Protein AF-A0A528BMJ2-F1 (afdb_monomer_lite)

Sequence (96 aa):
MERNVHYHVMDFLRIFAALLVLLNHFATFAWSSASVAEGSDVAFGFLSAFAGLGAVGVEVFFVISGFVIAMSASGEGGASHALRFARMRATRILPA

Foldseek 3Di:
DPDPPDDVVLVVQLVVLVVLLVLQCLCQQAPPDRDGHDDPRRPPVVSVVSNVSNVVSVVSNVVSVVVVLVVVLPDDDDDVSVVVSVVVVCVVPPDD

pLDDT: mean 86.82, std 9.39, range [43.44, 95.19]

Radius of gyration: 18.41 Å; chains: 1; bounding box: 45×19×47 Å

Secondary structure (DSSP, 8-state):
-------HHHHHHHHHHHHHHHHHHHHTBBSSSSSB--GGGBTTGGGGGGTTHHHHHHHHHHHHHHHHHHHHH-SS-SHHHHHHHHHHHHHHHS--

Structure (mmCIF, N/CA/C/O backbone):
data_AF-A0A528BMJ2-F1
#
_entry.id   AF-A0A528BMJ2-F1
#
loop_
_atom_site.group_PDB
_atom_site.id
_atom_site.type_symbol
_atom_site.label_atom_id
_atom_site.label_alt_id
_atom_site.label_comp_id
_atom_site.label_asym_id
_atom_site.label_entity_id
_atom_site.label_seq_id
_atom_site.pdbx_PDB_ins_code
_atom_site.Cartn_x
_atom_site.Cartn_y
_atom_site.Cartn_z
_atom_site.occupancy
_atom_site.B_iso_or_equiv
_atom_site.auth_seq_id
_atom_site.auth_comp_id
_atom_site.auth_asym_id
_atom_site.auth_atom_id
_atom_site.pdbx_PDB_model_num
ATOM 1 N N . MET A 1 1 ? -20.946 -13.345 20.803 1.00 43.44 1 MET A N 1
ATOM 2 C CA . MET A 1 1 ? -19.730 -13.235 19.970 1.00 43.44 1 MET A CA 1
ATOM 3 C C . MET A 1 1 ? -20.174 -12.818 18.583 1.00 43.44 1 MET A C 1
ATOM 5 O O . MET A 1 1 ? -20.639 -13.665 17.832 1.00 43.44 1 MET A O 1
ATOM 9 N N . GLU A 1 2 ? -20.139 -11.521 18.274 1.00 49.12 2 GLU A N 1
ATOM 10 C CA . GLU A 1 2 ? -20.366 -11.091 16.894 1.00 49.12 2 GLU A CA 1
ATOM 11 C C . GLU A 1 2 ? -19.235 -11.627 16.017 1.00 49.12 2 GLU A C 1
ATOM 13 O O . GLU A 1 2 ? -18.052 -11.517 16.342 1.00 49.12 2 GLU A O 1
ATOM 18 N N . ARG A 1 3 ? -19.613 -12.288 14.926 1.00 51.88 3 ARG A N 1
ATOM 19 C CA . ARG A 1 3 ? -18.677 -12.808 13.938 1.00 51.88 3 ARG A CA 1
ATOM 20 C C . ARG A 1 3 ? -18.068 -11.607 13.222 1.00 51.88 3 ARG A C 1
ATOM 22 O O . ARG A 1 3 ? -18.781 -10.925 12.495 1.00 51.88 3 ARG A O 1
ATOM 29 N N . ASN A 1 4 ? -16.768 -11.372 13.407 1.00 61.06 4 ASN A N 1
ATOM 30 C CA . ASN A 1 4 ? -16.015 -10.421 12.590 1.00 61.06 4 ASN A CA 1
ATOM 31 C C . ASN A 1 4 ? -16.228 -10.798 11.120 1.00 61.06 4 ASN A C 1
ATOM 33 O O . ASN A 1 4 ? -15.752 -11.842 10.671 1.00 61.06 4 ASN A O 1
ATOM 37 N N . VAL A 1 5 ? -17.009 -10.003 10.389 1.00 68.06 5 VAL A N 1
ATOM 38 C CA . VAL A 1 5 ? -17.239 -10.241 8.965 1.00 68.06 5 VAL A CA 1
ATOM 39 C C . VAL A 1 5 ? -15.919 -9.967 8.259 1.00 68.06 5 VAL A C 1
ATOM 41 O O . VAL A 1 5 ? -15.445 -8.835 8.209 1.00 68.06 5 VAL A O 1
ATOM 44 N N . HIS A 1 6 ? -15.285 -11.031 7.776 1.00 76.75 6 HIS A N 1
ATOM 45 C CA . HIS A 1 6 ? -14.017 -10.939 7.074 1.00 76.75 6 HIS A CA 1
ATOM 46 C C . HIS A 1 6 ? -14.278 -10.710 5.584 1.00 76.75 6 HIS A C 1
ATOM 48 O O . HIS A 1 6 ? -14.803 -11.577 4.878 1.00 76.75 6 HIS A O 1
ATOM 54 N N . TYR A 1 7 ? -13.945 -9.511 5.112 1.00 84.50 7 TYR A N 1
ATOM 55 C CA . TYR A 1 7 ? -14.163 -9.105 3.729 1.00 84.50 7 TYR A CA 1
ATOM 56 C C . TYR A 1 7 ? -12.995 -9.541 2.844 1.00 84.50 7 TYR A C 1
ATOM 58 O O . TYR A 1 7 ? -12.101 -8.751 2.552 1.00 84.50 7 TYR A O 1
ATOM 66 N N . HIS A 1 8 ? -13.047 -10.782 2.360 1.00 88.88 8 HIS A N 1
ATOM 67 C CA . HIS A 1 8 ? -12.030 -11.365 1.474 1.00 88.88 8 HIS A CA 1
ATOM 68 C C . HIS A 1 8 ? -11.709 -10.485 0.255 1.00 88.88 8 HIS A C 1
ATOM 70 O O . HIS A 1 8 ? -10.558 -10.390 -0.155 1.00 88.88 8 HIS A O 1
ATOM 76 N N . VAL A 1 9 ? -12.710 -9.789 -0.298 1.00 91.31 9 VAL A N 1
ATOM 77 C CA . VAL A 1 9 ? -12.527 -8.859 -1.426 1.00 91.31 9 VAL A CA 1
ATOM 78 C C . VAL A 1 9 ? -11.533 -7.744 -1.085 1.00 91.31 9 VAL A C 1
ATOM 80 O O . VAL A 1 9 ? -10.688 -7.412 -1.909 1.00 91.31 9 VAL A O 1
ATOM 83 N N . MET A 1 10 ? -11.583 -7.197 0.134 1.00 90.75 10 MET A N 1
ATOM 84 C CA . MET A 1 10 ? -10.665 -6.134 0.557 1.00 90.75 10 MET A CA 1
ATOM 85 C C . MET A 1 10 ? -9.226 -6.641 0.646 1.00 90.75 10 MET A C 1
ATOM 87 O O . MET A 1 10 ? -8.295 -5.930 0.269 1.00 90.75 10 MET A O 1
ATOM 91 N N . ASP A 1 11 ? -9.038 -7.877 1.101 1.00 91.81 11 ASP A N 1
ATOM 92 C CA . ASP A 1 11 ? -7.711 -8.478 1.189 1.00 91.81 11 ASP A CA 1
ATOM 93 C C . ASP A 1 11 ? -7.162 -8.860 -0.190 1.00 91.81 11 ASP A C 1
ATOM 95 O O . ASP A 1 11 ? -5.993 -8.591 -0.467 1.00 91.81 11 ASP A O 1
ATOM 99 N N . PHE A 1 12 ? -7.999 -9.357 -1.106 1.00 93.94 12 PHE A N 1
ATOM 100 C CA . PHE A 1 12 ? -7.597 -9.556 -2.503 1.00 93.94 12 PHE A CA 1
ATOM 101 C C . PHE A 1 12 ? -7.181 -8.249 -3.176 1.00 93.94 12 PHE A C 1
ATOM 103 O O . PHE A 1 12 ? -6.143 -8.207 -3.834 1.00 93.94 12 PHE A O 1
ATOM 110 N N . LEU A 1 13 ? -7.943 -7.168 -2.981 1.00 94.00 13 LEU A N 1
ATOM 111 C CA . LEU A 1 13 ? -7.590 -5.866 -3.545 1.00 94.00 13 LEU A CA 1
ATOM 112 C C . LEU A 1 13 ? -6.277 -5.322 -2.965 1.00 94.00 13 LEU A C 1
ATOM 114 O O . LEU A 1 13 ? -5.489 -4.730 -3.698 1.00 94.00 13 LEU A O 1
ATOM 118 N N . ARG A 1 14 ? -5.996 -5.558 -1.678 1.00 93.88 14 ARG A N 1
ATOM 119 C CA . ARG A 1 14 ? -4.704 -5.206 -1.065 1.00 93.88 14 ARG A CA 1
ATOM 120 C C . ARG A 1 14 ? -3.549 -5.991 -1.658 1.00 93.88 14 ARG A C 1
ATOM 122 O O . ARG A 1 14 ? -2.519 -5.395 -1.952 1.00 93.88 14 ARG A O 1
ATOM 129 N N . ILE A 1 15 ? -3.712 -7.302 -1.830 1.00 95.19 15 ILE A N 1
ATOM 130 C CA . ILE A 1 15 ? -2.691 -8.151 -2.455 1.00 95.19 15 ILE A CA 1
ATOM 131 C C . ILE A 1 15 ? -2.440 -7.672 -3.884 1.00 95.19 15 ILE A C 1
ATOM 133 O O . ILE A 1 15 ? -1.293 -7.472 -4.267 1.00 95.19 15 ILE A O 1
ATOM 137 N N . PHE A 1 16 ? -3.500 -7.409 -4.648 1.00 94.50 16 PHE A N 1
ATOM 138 C CA . PHE A 1 16 ? -3.385 -6.882 -6.002 1.00 94.50 16 PHE A CA 1
ATOM 139 C C . PHE A 1 16 ? -2.650 -5.534 -6.043 1.00 94.50 16 PHE A C 1
ATOM 141 O O . PHE A 1 16 ? -1.703 -5.375 -6.809 1.00 94.50 16 PHE A O 1
ATOM 148 N N . ALA A 1 17 ? -3.012 -4.589 -5.173 1.00 94.75 17 ALA A N 1
ATOM 149 C CA . ALA A 1 17 ? -2.324 -3.305 -5.077 1.00 94.75 17 ALA A CA 1
ATOM 150 C C . ALA A 1 17 ? -0.844 -3.473 -4.682 1.00 94.75 17 ALA A C 1
ATOM 152 O O . ALA A 1 17 ? 0.026 -2.861 -5.297 1.00 94.75 17 ALA A O 1
ATOM 153 N N . ALA A 1 18 ? -0.533 -4.359 -3.731 1.00 95.12 18 ALA A N 1
ATOM 154 C CA . ALA A 1 18 ? 0.843 -4.671 -3.345 1.00 95.12 18 ALA A CA 1
ATOM 155 C C . ALA A 1 18 ? 1.659 -5.275 -4.503 1.00 95.12 18 ALA A C 1
ATOM 157 O O . ALA A 1 18 ? 2.837 -4.953 -4.648 1.00 95.12 18 ALA A O 1
ATOM 158 N N . LEU A 1 19 ? 1.042 -6.093 -5.363 1.00 94.62 19 LEU A N 1
ATOM 159 C CA . LEU A 1 19 ? 1.685 -6.614 -6.573 1.00 94.62 19 LEU A CA 1
ATOM 160 C C . LEU A 1 19 ? 1.998 -5.502 -7.583 1.00 94.62 19 LEU A C 1
ATOM 162 O O . LEU A 1 19 ? 3.079 -5.513 -8.165 1.00 94.62 19 LEU A O 1
ATOM 166 N N . LEU A 1 20 ? 1.111 -4.517 -7.763 1.00 92.75 20 LEU A N 1
ATOM 167 C CA . LEU A 1 20 ? 1.391 -3.351 -8.613 1.00 92.75 20 LEU A CA 1
ATOM 168 C C . LEU A 1 20 ? 2.562 -2.520 -8.070 1.00 92.75 20 LEU A C 1
ATOM 170 O O . LEU A 1 20 ? 3.438 -2.111 -8.832 1.00 92.75 20 LEU A O 1
ATOM 174 N N . VAL A 1 21 ? 2.617 -2.319 -6.749 1.00 94.06 21 VAL A N 1
ATOM 175 C CA . VAL A 1 21 ? 3.745 -1.645 -6.089 1.00 94.06 21 VAL A CA 1
ATOM 176 C C . VAL A 1 21 ? 5.043 -2.425 -6.302 1.00 94.06 21 VAL A C 1
ATOM 178 O O . VAL A 1 21 ? 6.064 -1.824 -6.637 1.00 94.06 21 VAL A O 1
ATOM 181 N N . LEU A 1 22 ? 5.012 -3.750 -6.152 1.00 93.38 22 LEU A N 1
ATOM 182 C CA . LEU A 1 22 ? 6.170 -4.619 -6.368 1.00 93.38 22 LEU A CA 1
ATOM 183 C C . LEU A 1 22 ? 6.663 -4.565 -7.820 1.00 93.38 22 LEU A C 1
ATOM 185 O O . LEU A 1 22 ? 7.859 -4.402 -8.053 1.00 93.38 22 LEU A O 1
ATOM 189 N N . LEU A 1 23 ? 5.751 -4.657 -8.791 1.00 92.44 23 LEU A N 1
ATOM 190 C CA . LEU A 1 23 ? 6.080 -4.554 -10.214 1.00 92.44 23 LEU A CA 1
ATOM 191 C C . LEU A 1 23 ? 6.755 -3.224 -10.536 1.00 92.44 23 LEU A C 1
ATOM 193 O O . LEU A 1 23 ? 7.750 -3.208 -11.254 1.00 92.44 23 LEU A O 1
ATOM 197 N N . ASN A 1 24 ? 6.273 -2.125 -9.958 1.00 90.50 24 ASN A N 1
ATOM 198 C CA . ASN A 1 24 ? 6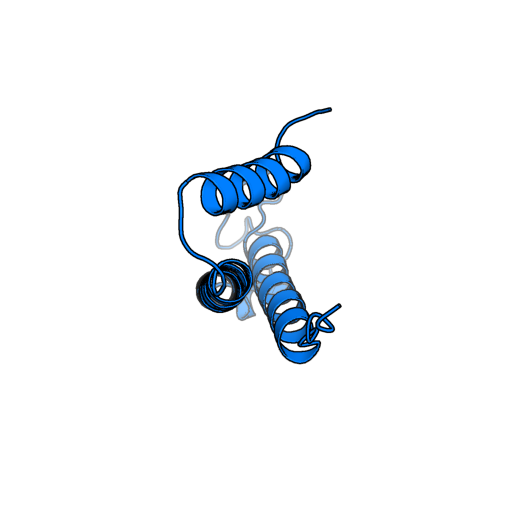.915 -0.828 -10.119 1.00 90.50 24 ASN A CA 1
ATOM 199 C C . ASN A 1 24 ? 8.316 -0.784 -9.504 1.00 90.50 24 ASN A C 1
ATOM 201 O O . ASN A 1 24 ? 9.219 -0.244 -10.128 1.00 90.50 24 ASN A O 1
ATOM 205 N N . HIS A 1 25 ? 8.514 -1.356 -8.310 1.00 92.25 25 HIS A N 1
ATOM 206 C CA . HIS A 1 25 ? 9.848 -1.416 -7.706 1.00 92.25 25 HIS A CA 1
ATOM 207 C C . HIS A 1 25 ? 10.830 -2.147 -8.619 1.00 92.25 25 HIS A C 1
ATOM 209 O O . HIS A 1 25 ? 11.930 -1.650 -8.817 1.00 92.25 25 HIS A O 1
ATOM 215 N N . PHE A 1 26 ? 10.425 -3.267 -9.225 1.00 91.94 26 PHE A N 1
ATOM 216 C CA . PHE A 1 26 ? 11.258 -3.957 -10.212 1.00 91.94 26 PHE A CA 1
ATOM 217 C C . PHE A 1 26 ? 11.471 -3.130 -11.483 1.00 91.94 26 PHE A C 1
ATOM 219 O O . PHE A 1 26 ? 12.597 -3.052 -11.969 1.00 91.94 26 PHE A O 1
ATOM 226 N N . ALA A 1 27 ? 10.425 -2.472 -11.989 1.00 91.75 27 ALA A N 1
ATOM 227 C CA . ALA A 1 27 ? 10.495 -1.614 -13.172 1.00 91.75 27 ALA A CA 1
ATOM 228 C C . ALA A 1 27 ? 11.447 -0.419 -13.013 1.00 91.75 27 ALA A C 1
ATOM 230 O O . ALA A 1 27 ? 11.858 0.151 -14.018 1.00 91.75 27 ALA A O 1
ATOM 231 N N . THR A 1 28 ? 11.802 -0.044 -11.781 1.00 91.38 28 THR A N 1
ATOM 232 C CA . THR A 1 28 ? 12.714 1.069 -11.488 1.00 91.38 28 THR A CA 1
ATOM 233 C C . THR A 1 28 ? 13.943 0.653 -10.673 1.00 91.38 28 THR A C 1
ATOM 235 O O . THR A 1 28 ? 14.649 1.518 -10.165 1.00 91.38 28 THR A O 1
ATOM 238 N N . PHE A 1 29 ? 14.195 -0.645 -10.479 1.00 93.69 29 PHE A N 1
ATOM 239 C CA . PHE A 1 29 ? 15.297 -1.122 -9.638 1.00 93.69 29 PHE A CA 1
ATOM 240 C C . PHE A 1 29 ? 16.643 -0.960 -10.351 1.00 93.69 29 PHE A C 1
ATOM 242 O O . PHE A 1 29 ? 16.784 -1.415 -11.486 1.00 93.69 29 PHE A O 1
ATOM 249 N N . ALA A 1 30 ? 17.634 -0.355 -9.698 1.00 92.94 30 ALA A N 1
ATOM 250 C CA . ALA A 1 30 ? 18.967 -0.174 -10.272 1.00 92.94 30 ALA A CA 1
ATOM 251 C C . ALA A 1 30 ? 19.802 -1.471 -10.260 1.00 92.94 30 ALA A C 1
ATOM 253 O O . ALA A 1 30 ? 19.707 -2.283 -9.343 1.00 92.94 30 ALA A O 1
ATOM 254 N N . TRP A 1 31 ? 20.679 -1.655 -11.254 1.00 87.88 31 TRP A N 1
ATOM 255 C CA . TRP A 1 31 ? 21.588 -2.817 -11.294 1.00 87.88 31 TRP A CA 1
ATOM 256 C C . TRP A 1 31 ? 22.667 -2.781 -10.204 1.00 87.88 31 TRP A C 1
ATOM 258 O O . TRP A 1 31 ? 23.070 -3.807 -9.658 1.00 87.88 31 TRP A O 1
ATOM 268 N N . SER A 1 32 ? 23.172 -1.585 -9.913 1.00 88.06 32 SER A N 1
ATOM 269 C CA . SER A 1 32 ? 24.380 -1.365 -9.112 1.00 88.06 32 SER A CA 1
ATOM 270 C C . SER A 1 32 ? 24.101 -1.002 -7.655 1.00 88.06 32 SER A C 1
ATOM 272 O O . SER A 1 32 ? 25.030 -0.948 -6.849 1.00 88.06 32 SER A O 1
ATOM 274 N N . SER A 1 33 ? 22.846 -0.730 -7.297 1.00 88.25 33 SER A N 1
ATOM 275 C CA . SER A 1 33 ? 22.477 -0.297 -5.951 1.00 88.25 33 SER A CA 1
ATOM 276 C C . SER A 1 33 ? 21.008 -0.582 -5.648 1.00 88.25 33 SER A C 1
ATOM 278 O O . SER A 1 33 ? 20.197 -0.777 -6.546 1.00 88.25 33 SER A O 1
ATOM 280 N N . ALA A 1 34 ? 20.645 -0.590 -4.365 1.00 86.81 34 ALA A N 1
ATOM 281 C CA . ALA A 1 34 ? 19.254 -0.702 -3.931 1.00 86.81 34 ALA A CA 1
ATOM 282 C C . ALA A 1 34 ? 18.536 0.662 -4.011 1.00 86.81 34 ALA A C 1
ATOM 284 O O . ALA A 1 34 ? 18.024 1.161 -3.009 1.00 86.81 34 ALA A O 1
ATOM 285 N N . SER A 1 35 ? 18.551 1.290 -5.189 1.00 88.81 35 SER A N 1
ATOM 286 C CA . SER A 1 35 ? 17.927 2.591 -5.443 1.00 88.81 35 SER A CA 1
ATOM 287 C C . SE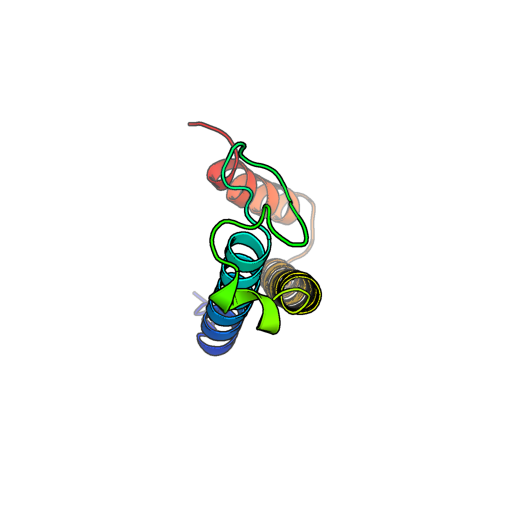R A 1 35 ? 17.005 2.559 -6.659 1.00 88.81 35 SER A C 1
ATOM 289 O O . SER A 1 35 ? 16.973 1.597 -7.430 1.00 88.81 35 SER A O 1
ATOM 291 N N . VAL A 1 36 ? 16.258 3.649 -6.820 1.00 89.62 36 VAL A N 1
ATOM 292 C CA . VAL A 1 36 ? 15.502 3.943 -8.038 1.00 89.62 36 VAL A CA 1
ATOM 293 C C . VAL A 1 36 ? 16.485 4.369 -9.133 1.00 89.62 36 VAL A C 1
ATOM 295 O O . VAL A 1 36 ? 17.392 5.158 -8.863 1.00 89.62 36 VAL A O 1
ATOM 298 N N . ALA A 1 37 ? 16.311 3.840 -10.341 1.00 90.38 37 ALA A N 1
ATOM 299 C CA . ALA A 1 37 ? 17.046 4.212 -11.546 1.00 90.38 37 ALA A CA 1
ATOM 300 C C . ALA A 1 37 ? 16.088 4.459 -12.717 1.00 90.38 37 ALA A C 1
ATOM 302 O O . ALA A 1 37 ? 14.937 4.017 -12.708 1.00 90.38 37 ALA A O 1
ATOM 303 N N . GLU A 1 38 ? 16.595 5.144 -13.738 1.00 86.06 38 GLU A N 1
ATOM 304 C CA . GLU A 1 38 ? 15.893 5.439 -14.985 1.00 86.06 38 GLU A CA 1
ATOM 305 C C . GLU A 1 38 ? 16.783 5.089 -16.188 1.00 86.06 38 GLU A C 1
ATOM 307 O O . GLU A 1 38 ? 18.006 4.988 -16.077 1.00 86.06 38 GLU A O 1
ATOM 312 N N . GLY A 1 39 ? 16.173 4.898 -17.359 1.00 85.00 39 GLY A N 1
ATOM 313 C CA . GLY A 1 39 ? 16.907 4.639 -18.598 1.00 85.00 39 GLY A CA 1
ATOM 314 C C . GLY A 1 39 ? 17.659 3.302 -18.600 1.00 85.00 39 GLY A C 1
ATOM 315 O O . GLY A 1 39 ? 17.103 2.266 -18.239 1.00 85.00 39 GLY A O 1
ATOM 316 N N . SER A 1 40 ? 18.914 3.318 -19.057 1.00 86.00 40 SER A N 1
ATOM 317 C CA . SER A 1 40 ? 19.744 2.115 -19.238 1.00 86.00 40 SER A CA 1
ATOM 318 C C . SER A 1 40 ? 20.176 1.439 -17.937 1.00 86.00 40 SER A C 1
ATOM 320 O O . SER A 1 40 ? 20.606 0.289 -17.975 1.00 86.00 40 SER A O 1
ATOM 32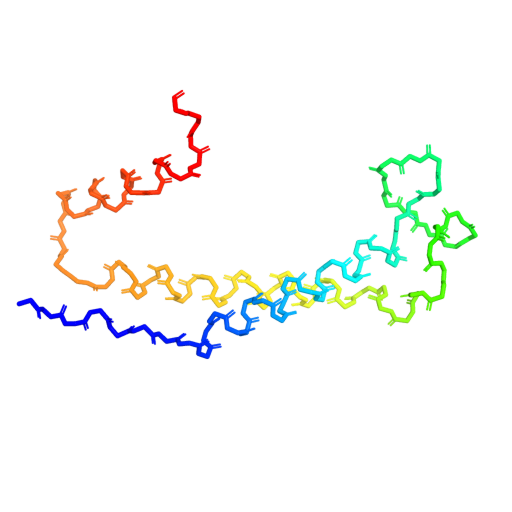2 N N . ASP A 1 41 ? 20.063 2.130 -16.804 1.00 88.31 41 ASP A N 1
ATOM 323 C CA . ASP A 1 41 ? 20.572 1.653 -15.513 1.00 88.31 41 ASP A CA 1
ATOM 324 C C . ASP A 1 41 ? 19.544 0.796 -14.747 1.00 88.31 41 ASP A C 1
ATOM 326 O O . ASP A 1 41 ? 19.841 0.244 -13.681 1.00 88.31 41 ASP A O 1
ATOM 330 N N . VAL A 1 42 ? 18.333 0.656 -15.303 1.00 91.81 42 VAL A N 1
ATOM 331 C CA . VAL A 1 42 ? 17.251 -0.177 -14.769 1.00 91.81 42 VAL A CA 1
ATOM 332 C C . VAL A 1 42 ? 17.536 -1.654 -15.02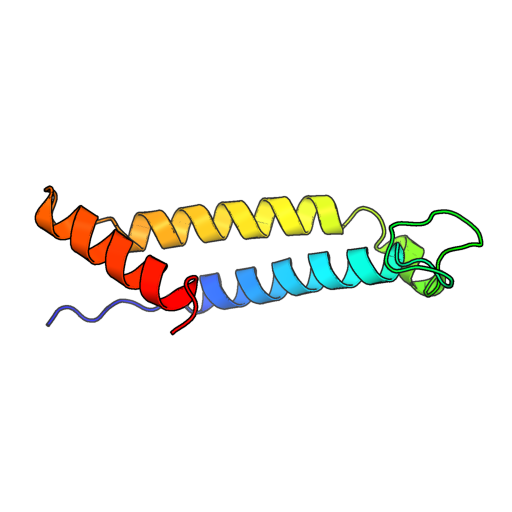9 1.00 91.81 42 VAL A C 1
ATOM 334 O O . VAL A 1 42 ? 17.642 -2.106 -16.169 1.00 91.81 42 VAL A O 1
ATOM 337 N N . ALA A 1 43 ? 17.556 -2.439 -13.956 1.00 91.38 43 ALA A N 1
ATOM 338 C CA . ALA A 1 43 ? 17.879 -3.857 -13.991 1.00 91.38 43 ALA A CA 1
ATOM 339 C C . ALA A 1 43 ? 16.849 -4.710 -14.741 1.00 91.38 43 ALA A C 1
ATOM 341 O O . ALA A 1 43 ? 17.201 -5.692 -15.392 1.00 91.38 43 ALA A O 1
ATOM 342 N N . PHE A 1 44 ? 15.575 -4.324 -14.676 1.00 91.12 44 PHE A N 1
ATOM 343 C CA . PHE A 1 44 ? 14.467 -5.030 -15.316 1.00 91.12 44 PHE A CA 1
ATOM 344 C C . PHE A 1 44 ? 13.775 -4.138 -16.349 1.00 91.12 44 PHE A C 1
ATOM 346 O O . PHE A 1 44 ? 12.564 -3.941 -16.301 1.00 91.12 44 PHE A O 1
ATOM 353 N N . GLY A 1 45 ? 14.534 -3.597 -17.309 1.00 87.25 45 GLY A N 1
ATOM 354 C CA . GLY A 1 45 ? 14.008 -2.666 -18.320 1.00 87.25 45 GLY A CA 1
ATOM 355 C C . GLY A 1 45 ? 12.804 -3.186 -19.127 1.00 87.25 45 GLY A C 1
ATOM 356 O O . GLY A 1 45 ? 11.985 -2.391 -19.585 1.00 87.25 45 GLY A O 1
ATOM 357 N N . PHE A 1 46 ? 12.615 -4.507 -19.245 1.00 88.88 46 PHE A N 1
ATOM 358 C CA . PHE A 1 46 ? 11.422 -5.097 -19.875 1.00 88.88 46 PHE A CA 1
ATOM 359 C C . PHE A 1 46 ? 10.117 -4.835 -19.097 1.00 88.88 46 PHE A C 1
ATOM 361 O O . PHE A 1 46 ? 9.033 -4.945 -19.664 1.00 88.88 46 PHE A O 1
ATOM 368 N N . LEU A 1 47 ? 10.210 -4.463 -17.816 1.00 90.19 47 LEU A N 1
ATOM 369 C CA . LEU A 1 47 ? 9.086 -4.048 -16.974 1.00 90.19 47 LEU A CA 1
ATOM 370 C C . LEU A 1 47 ? 8.832 -2.536 -17.021 1.00 90.19 47 LEU A C 1
ATOM 372 O O . LEU A 1 47 ? 7.946 -2.062 -16.319 1.00 90.19 47 LEU A O 1
ATOM 376 N N . SER A 1 48 ? 9.553 -1.772 -17.846 1.00 85.38 48 SER A N 1
ATOM 377 C CA . SER A 1 48 ? 9.401 -0.309 -17.962 1.00 85.38 48 SER A CA 1
ATOM 378 C C . SER A 1 48 ? 7.970 0.153 -18.253 1.00 85.38 48 SER A C 1
ATOM 380 O O . SER A 1 48 ? 7.576 1.216 -17.789 1.00 85.38 48 SER A O 1
ATOM 382 N N . ALA A 1 49 ? 7.150 -0.658 -18.931 1.00 85.50 49 ALA A N 1
ATOM 383 C CA . ALA A 1 49 ? 5.724 -0.373 -19.132 1.00 85.50 49 ALA A CA 1
ATOM 384 C C . ALA A 1 49 ? 4.920 -0.277 -17.818 1.00 85.50 49 ALA A C 1
ATOM 386 O O . ALA A 1 49 ? 3.835 0.298 -17.796 1.00 85.50 49 ALA A O 1
ATOM 387 N N . PHE A 1 50 ? 5.448 -0.843 -16.730 1.00 85.19 50 PHE A N 1
ATOM 388 C CA . PHE A 1 50 ? 4.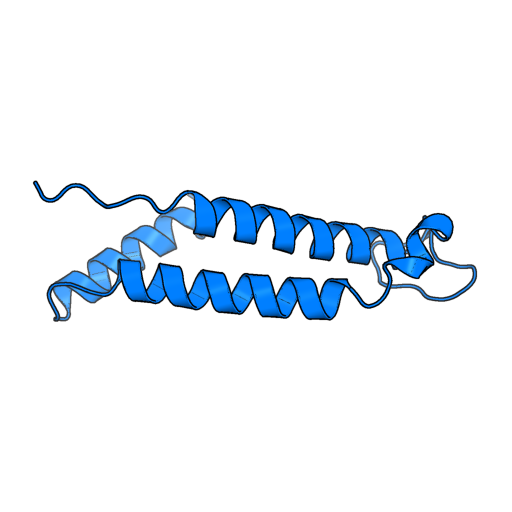873 -0.778 -15.390 1.00 85.19 50 PHE A CA 1
ATOM 389 C C . PHE A 1 50 ? 5.487 0.330 -14.525 1.00 85.19 50 PHE A C 1
ATOM 391 O O . PHE A 1 50 ? 5.018 0.550 -13.405 1.00 85.19 50 PHE A O 1
ATOM 398 N N . ALA A 1 51 ? 6.498 1.051 -15.025 1.00 78.94 51 ALA A N 1
ATOM 399 C CA . ALA A 1 51 ? 7.008 2.239 -14.356 1.00 78.94 51 ALA A CA 1
ATOM 400 C C . ALA A 1 51 ? 5.885 3.291 -14.286 1.00 78.94 51 ALA A C 1
ATOM 402 O O . ALA A 1 51 ? 5.283 3.647 -15.297 1.00 78.94 51 ALA A O 1
ATOM 403 N N . GLY A 1 52 ? 5.547 3.737 -13.075 1.00 75.56 52 GLY A N 1
ATOM 404 C CA . GLY A 1 52 ? 4.443 4.670 -12.819 1.00 75.56 52 GLY A CA 1
ATOM 405 C C . GLY A 1 52 ? 3.142 4.012 -12.343 1.00 75.56 52 GLY A C 1
ATOM 406 O O . GLY A 1 52 ? 2.377 4.654 -11.622 1.00 75.56 52 GLY A O 1
ATOM 407 N N . LEU A 1 53 ? 2.919 2.714 -12.605 1.00 79.62 53 LEU A N 1
ATOM 408 C CA . LEU A 1 53 ? 1.788 1.979 -12.007 1.00 79.62 53 LEU A CA 1
ATOM 409 C C . LEU A 1 53 ? 1.934 1.830 -10.488 1.00 79.62 53 LEU A C 1
ATOM 411 O O . LEU A 1 53 ? 0.939 1.657 -9.783 1.00 79.62 53 LEU A O 1
ATOM 415 N N . GLY A 1 54 ? 3.156 1.942 -9.965 1.00 77.25 54 GLY A N 1
ATOM 416 C CA . GLY A 1 54 ? 3.404 1.902 -8.528 1.00 77.25 54 GLY A CA 1
ATOM 417 C C . GLY A 1 54 ? 2.768 3.060 -7.783 1.00 77.25 54 GLY A C 1
ATOM 418 O O . GLY A 1 54 ? 2.253 2.830 -6.698 1.00 77.25 54 GLY A O 1
ATOM 419 N N . ALA A 1 55 ? 2.740 4.268 -8.358 1.00 80.38 55 ALA A N 1
ATOM 420 C CA . ALA A 1 55 ? 2.105 5.420 -7.715 1.00 80.38 55 ALA A CA 1
ATOM 421 C C . ALA A 1 55 ? 0.614 5.144 -7.461 1.00 80.38 55 ALA A C 1
ATOM 423 O O . ALA A 1 55 ? 0.140 5.246 -6.330 1.00 80.38 55 ALA A O 1
ATOM 424 N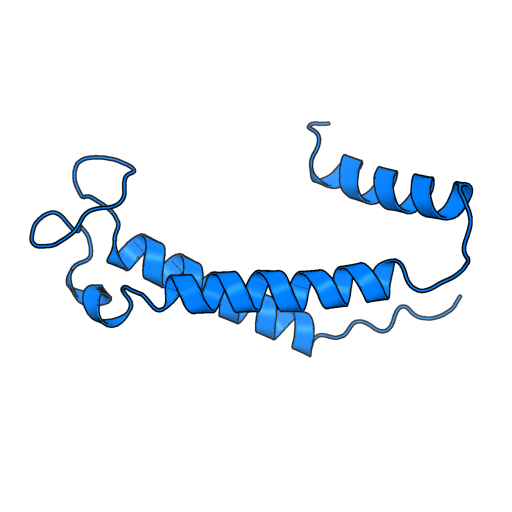 N . VAL A 1 56 ? -0.080 4.635 -8.482 1.00 89.38 56 VAL A N 1
ATOM 425 C CA . VAL A 1 56 ? -1.482 4.206 -8.377 1.00 89.38 56 VAL A CA 1
ATOM 426 C C . VAL A 1 56 ? -1.636 3.048 -7.385 1.00 89.38 56 VAL A C 1
ATOM 428 O O . VAL A 1 56 ? -2.534 3.062 -6.545 1.00 89.38 56 VAL A O 1
ATOM 431 N N . GLY A 1 57 ? -0.750 2.048 -7.439 1.00 89.50 57 GLY A N 1
ATOM 432 C CA . GLY A 1 57 ? -0.761 0.917 -6.509 1.00 89.50 57 GLY A CA 1
ATOM 433 C C . GLY A 1 57 ? -0.622 1.346 -5.043 1.00 89.50 57 GLY A C 1
ATOM 434 O O . GLY A 1 57 ? -1.351 0.845 -4.188 1.00 89.50 57 GLY A O 1
ATOM 435 N N . VAL A 1 58 ? 0.264 2.305 -4.755 1.00 91.56 58 VAL A N 1
ATOM 436 C CA . VAL A 1 58 ? 0.479 2.871 -3.414 1.00 91.56 58 VAL A CA 1
ATOM 437 C C . VAL A 1 58 ? -0.779 3.587 -2.923 1.00 91.56 58 VAL A C 1
ATOM 439 O O . VAL A 1 58 ? -1.234 3.326 -1.807 1.00 91.56 58 VAL A O 1
ATOM 442 N N . GLU A 1 59 ? -1.371 4.447 -3.754 1.00 94.00 59 GLU A N 1
ATOM 443 C CA . GLU A 1 59 ? -2.600 5.175 -3.421 1.00 94.00 59 GLU A CA 1
ATOM 444 C C . GLU A 1 59 ? -3.750 4.215 -3.095 1.00 94.00 59 GLU A C 1
ATOM 446 O O . GLU A 1 59 ? -4.356 4.300 -2.023 1.00 94.00 59 GLU A O 1
ATOM 451 N N . VAL A 1 60 ? -4.003 3.239 -3.971 1.00 93.12 60 VAL A N 1
ATOM 452 C CA . VAL A 1 60 ? -5.063 2.238 -3.785 1.00 93.12 60 VAL A CA 1
ATOM 453 C C . VAL A 1 60 ? -4.818 1.405 -2.523 1.00 93.12 60 VAL A C 1
ATOM 455 O O . VAL A 1 60 ? -5.742 1.198 -1.729 1.00 93.12 60 VAL A O 1
ATOM 458 N N . PHE A 1 61 ? -3.578 0.961 -2.289 1.00 94.62 61 PHE A N 1
ATOM 459 C CA . PHE A 1 61 ? -3.221 0.177 -1.106 1.00 94.62 61 PHE A CA 1
ATOM 460 C C . PHE A 1 61 ? -3.492 0.944 0.195 1.00 94.62 61 PHE A C 1
ATOM 462 O O . PHE A 1 61 ? -4.070 0.386 1.139 1.00 94.62 61 PHE A O 1
ATOM 469 N N . PHE A 1 62 ? -3.107 2.223 0.253 1.00 93.94 62 PHE A N 1
ATOM 470 C CA . PHE A 1 62 ? -3.323 3.059 1.430 1.00 93.94 62 PHE A CA 1
ATOM 471 C C . PHE A 1 62 ? -4.798 3.384 1.656 1.00 93.94 62 PHE A C 1
ATOM 473 O O . PHE A 1 62 ? -5.258 3.277 2.794 1.00 93.94 62 PHE A O 1
ATOM 480 N N . VAL A 1 63 ? -5.556 3.700 0.603 1.00 95.12 63 VAL A N 1
ATOM 481 C CA . VAL A 1 63 ? -6.994 3.991 0.705 1.00 95.12 63 VAL A CA 1
ATOM 482 C C . VAL A 1 63 ? -7.761 2.778 1.238 1.00 95.12 63 VAL A C 1
ATOM 484 O O . VAL A 1 63 ? -8.459 2.889 2.249 1.00 95.12 63 VAL A O 1
ATOM 487 N N . ILE A 1 64 ? -7.581 1.592 0.641 1.00 94.25 64 ILE A N 1
ATOM 488 C CA . ILE A 1 64 ? -8.245 0.359 1.106 1.00 94.25 64 ILE A CA 1
ATOM 489 C C . ILE A 1 64 ? -7.825 0.032 2.539 1.00 94.25 64 ILE A C 1
ATOM 491 O O . ILE A 1 64 ? -8.648 -0.361 3.372 1.00 94.25 64 ILE A O 1
ATOM 495 N N . SER A 1 65 ? -6.543 0.216 2.858 1.00 91.56 65 SER A N 1
ATOM 496 C CA . SER A 1 65 ? -6.062 0.002 4.216 1.00 91.56 65 SER A CA 1
ATOM 497 C C . SER A 1 65 ? -6.721 0.951 5.207 1.00 91.56 65 SER A C 1
ATOM 499 O O . SER A 1 65 ? -7.182 0.475 6.239 1.00 91.56 65 SER A O 1
ATOM 501 N N . GLY A 1 66 ? -6.858 2.235 4.878 1.00 91.69 66 GLY A N 1
ATOM 502 C CA . GLY A 1 66 ? -7.583 3.217 5.683 1.00 91.69 66 GLY A CA 1
ATOM 503 C C . GLY A 1 66 ? -9.020 2.788 5.979 1.00 91.69 66 GLY A C 1
ATOM 504 O O . GLY A 1 66 ? -9.427 2.789 7.140 1.00 91.69 66 GLY A O 1
ATOM 505 N N . PHE A 1 67 ? -9.754 2.315 4.968 1.00 90.94 67 PHE A N 1
ATOM 506 C CA . PHE A 1 67 ? -11.116 1.803 5.154 1.00 90.94 67 PHE A CA 1
ATOM 507 C C . PHE A 1 67 ? -11.177 0.617 6.118 1.00 90.94 67 PHE A C 1
ATOM 509 O O . PHE A 1 67 ? -11.965 0.625 7.059 1.00 90.94 67 PHE A O 1
ATOM 516 N N . VAL A 1 68 ? -10.325 -0.394 5.941 1.00 89.56 68 VAL A N 1
ATOM 517 C CA . VAL A 1 68 ? -10.309 -1.565 6.836 1.00 89.56 68 VAL A CA 1
ATOM 518 C C . VAL A 1 68 ? -9.875 -1.188 8.251 1.00 89.56 68 VAL A C 1
ATOM 520 O O . VAL A 1 68 ? -10.377 -1.749 9.225 1.00 89.56 68 VAL A O 1
ATOM 523 N N . ILE A 1 69 ? -8.959 -0.230 8.386 1.00 89.25 69 ILE A N 1
ATOM 524 C CA . ILE A 1 69 ? -8.540 0.314 9.677 1.00 89.25 69 ILE A CA 1
ATOM 525 C C . ILE A 1 69 ? -9.722 0.996 10.374 1.00 89.25 69 ILE A C 1
ATOM 527 O O . ILE A 1 69 ? -9.964 0.709 11.546 1.00 89.25 69 ILE A O 1
ATOM 531 N N . ALA A 1 70 ? -10.468 1.833 9.652 1.00 89.12 70 ALA A N 1
ATOM 532 C CA . ALA A 1 70 ? -11.658 2.504 10.160 1.00 89.12 70 ALA A CA 1
ATOM 533 C C . ALA A 1 70 ? -12.747 1.496 10.554 1.00 89.12 70 ALA A C 1
ATOM 535 O O . ALA A 1 70 ? -13.269 1.586 11.658 1.00 89.12 70 ALA A O 1
ATOM 536 N N . MET A 1 71 ? -13.010 0.476 9.728 1.00 86.00 71 MET A N 1
ATOM 537 C CA . MET A 1 71 ? -13.936 -0.617 10.067 1.00 86.00 71 MET A CA 1
ATOM 538 C C . MET A 1 71 ? -13.486 -1.415 11.300 1.00 86.00 71 MET A C 1
ATOM 540 O O . MET A 1 71 ? -14.301 -1.856 12.099 1.00 86.00 71 MET A O 1
ATOM 544 N N . SER A 1 72 ? -12.176 -1.594 11.493 1.00 82.44 72 SER A N 1
ATOM 545 C CA . SER A 1 72 ? -11.645 -2.277 12.684 1.00 82.44 72 SER A CA 1
ATOM 546 C C . SER A 1 72 ? -11.777 -1.434 13.956 1.00 82.44 72 SER A C 1
ATOM 548 O O . SER A 1 72 ? -11.713 -1.973 15.058 1.00 82.44 72 SER A O 1
ATOM 550 N N . ALA A 1 73 ? -11.890 -0.113 13.804 1.00 84.69 73 ALA A N 1
ATOM 551 C CA . ALA A 1 73 ? -12.072 0.839 14.893 1.00 84.69 73 ALA A CA 1
ATOM 552 C C . ALA A 1 73 ? -13.546 1.237 15.093 1.00 84.69 73 ALA A C 1
ATOM 554 O O . ALA A 1 73 ? -13.874 1.815 16.127 1.00 84.69 73 ALA A O 1
ATOM 555 N N . SER A 1 74 ? -14.433 0.933 14.138 1.00 78.88 74 SER A N 1
ATOM 556 C CA . SER A 1 74 ? -15.865 1.190 14.258 1.00 78.88 74 SER A CA 1
ATOM 557 C C . SER A 1 74 ? -16.474 0.192 15.243 1.00 78.88 74 SER A C 1
ATOM 559 O O . SER A 1 74 ? -16.564 -1.000 14.957 1.00 78.88 74 SER A O 1
ATOM 561 N N . GLY A 1 75 ? -16.840 0.681 16.424 1.00 75.62 75 GLY A N 1
ATOM 562 C CA . GLY A 1 75 ? -17.359 -0.104 17.538 1.00 75.62 75 GLY A CA 1
ATOM 563 C C . GLY A 1 75 ? -17.570 0.778 18.767 1.00 75.62 75 GLY A C 1
ATOM 564 O O . GLY A 1 75 ? -17.793 1.983 18.645 1.00 75.62 75 GLY A O 1
ATOM 565 N N . GLU A 1 76 ? -17.488 0.186 19.956 1.00 70.38 76 GLU A N 1
ATOM 566 C CA . GLU A 1 76 ? -17.593 0.913 21.223 1.00 70.38 76 GLU A CA 1
ATOM 567 C C . GLU A 1 76 ? -16.493 1.989 21.350 1.00 70.38 76 GLU A C 1
ATOM 569 O O . GLU A 1 76 ? -15.299 1.719 21.209 1.00 70.38 76 GLU A O 1
ATOM 574 N N . GLY A 1 77 ? -16.906 3.230 21.611 1.00 80.88 77 GLY A N 1
ATOM 575 C CA . GLY A 1 77 ? -15.997 4.357 21.814 1.00 80.88 77 GLY A CA 1
ATOM 576 C C . GLY A 1 77 ? -15.344 4.360 23.201 1.00 80.88 77 GLY A C 1
ATOM 577 O O . GLY A 1 77 ? -15.779 3.672 24.121 1.00 80.88 77 GLY A O 1
ATOM 578 N N . GLY A 1 78 ? -14.301 5.176 23.367 1.00 89.25 78 GLY A N 1
ATOM 579 C CA . GLY A 1 78 ? -13.660 5.431 24.661 1.00 89.25 78 GLY A CA 1
ATOM 580 C C . GLY A 1 78 ? -12.170 5.090 24.710 1.00 89.25 78 GLY A C 1
ATOM 581 O O . GLY A 1 78 ? -11.619 4.424 23.831 1.00 89.25 78 GLY A O 1
ATOM 582 N N . ALA A 1 79 ? -11.506 5.561 25.770 1.00 86.88 79 ALA A N 1
ATOM 583 C CA . ALA A 1 79 ? -10.057 5.432 25.934 1.00 86.88 79 ALA A CA 1
ATOM 584 C C . ALA A 1 79 ? -9.591 3.967 26.004 1.00 86.88 79 ALA A C 1
ATOM 586 O O . ALA A 1 79 ? -8.553 3.622 25.444 1.00 86.88 79 ALA A O 1
ATOM 587 N N . SER A 1 80 ? -10.376 3.091 26.639 1.00 86.81 80 SER A N 1
ATOM 588 C CA . SER A 1 80 ? -10.077 1.658 26.769 1.00 86.81 80 SER A CA 1
ATOM 589 C C . SER A 1 80 ? -10.020 0.943 25.413 1.00 86.81 80 SER A C 1
ATOM 591 O O . SER A 1 80 ? -9.095 0.167 25.160 1.00 86.81 80 SER A O 1
ATOM 593 N N . HIS A 1 81 ? -10.963 1.236 24.513 1.00 87.44 81 HIS A N 1
ATOM 594 C CA . HIS A 1 81 ? -11.005 0.670 23.160 1.00 87.44 81 HIS A CA 1
ATOM 595 C C . HIS A 1 81 ? -9.875 1.195 22.279 1.00 87.44 81 HIS A C 1
ATOM 597 O O . HIS A 1 81 ? -9.223 0.404 21.593 1.00 87.44 81 HIS A O 1
ATOM 603 N N . ALA A 1 82 ? -9.572 2.492 22.367 1.00 88.25 82 ALA A N 1
ATOM 604 C CA . ALA A 1 82 ? -8.434 3.095 21.674 1.00 88.25 82 ALA A CA 1
ATOM 605 C C . ALA A 1 82 ? -7.095 2.463 22.106 1.00 88.25 82 ALA A C 1
ATOM 607 O O . ALA A 1 82 ? -6.293 2.070 21.257 1.00 88.25 82 ALA A O 1
ATOM 608 N N . LEU A 1 83 ? -6.874 2.287 23.416 1.00 90.56 83 LEU A N 1
ATOM 609 C CA . LEU A 1 83 ? -5.680 1.628 23.965 1.00 90.56 83 LEU A CA 1
ATOM 610 C C . LEU A 1 83 ? -5.561 0.171 23.509 1.00 90.56 83 LEU A C 1
ATOM 612 O O . LEU A 1 83 ? -4.477 -0.270 23.125 1.00 90.56 83 LEU A O 1
ATOM 616 N N . ARG A 1 84 ? -6.670 -0.580 23.503 1.00 89.50 84 ARG A N 1
ATOM 617 C CA . ARG A 1 84 ? -6.694 -1.963 23.008 1.00 89.50 84 ARG A CA 1
ATOM 618 C C . ARG A 1 84 ? -6.321 -2.034 21.528 1.00 89.50 84 ARG A C 1
ATOM 620 O O . ARG A 1 84 ? -5.486 -2.853 21.149 1.00 89.50 84 ARG A O 1
ATOM 627 N N . PHE A 1 85 ? -6.900 -1.165 20.703 1.00 89.31 85 PHE A N 1
ATOM 628 C CA . PHE A 1 85 ? -6.582 -1.072 19.281 1.00 89.31 85 PHE A CA 1
ATOM 629 C C . PHE A 1 85 ? -5.105 -0.718 19.044 1.00 89.31 85 PHE A C 1
ATOM 631 O O . PHE A 1 85 ? -4.435 -1.377 18.246 1.00 89.31 85 PHE A O 1
ATOM 638 N N . ALA A 1 86 ? -4.571 0.267 19.776 1.00 90.88 86 ALA A N 1
ATOM 639 C CA . ALA A 1 86 ? -3.166 0.659 19.693 1.00 90.88 86 ALA A CA 1
ATOM 640 C C . ALA A 1 86 ? -2.229 -0.492 20.091 1.00 90.88 86 ALA A C 1
ATOM 642 O O . ALA A 1 86 ? -1.278 -0.782 19.368 1.00 90.88 86 ALA A O 1
ATOM 643 N N . ARG A 1 87 ? -2.538 -1.212 21.179 1.00 91.81 87 ARG A N 1
ATOM 644 C CA . ARG A 1 87 ? -1.764 -2.377 21.636 1.00 91.81 87 ARG A CA 1
ATOM 645 C C . ARG A 1 87 ? -1.707 -3.481 20.581 1.00 91.81 87 ARG A C 1
ATOM 647 O O . ARG A 1 87 ? -0.624 -3.974 20.288 1.00 91.81 87 ARG A O 1
ATOM 654 N N . MET A 1 88 ? -2.843 -3.828 19.971 1.00 88.94 88 MET A N 1
ATOM 655 C CA . MET A 1 88 ? -2.903 -4.846 18.910 1.00 88.94 88 MET A CA 1
ATOM 656 C C . MET A 1 88 ? -2.027 -4.481 17.703 1.00 88.94 88 MET A C 1
ATOM 658 O O . MET A 1 88 ? -1.429 -5.357 17.080 1.00 88.94 88 MET A O 1
ATOM 662 N N . ARG A 1 89 ? -1.909 -3.189 17.372 1.00 89.75 89 ARG A N 1
ATOM 663 C CA . ARG A 1 89 ? -1.003 -2.726 16.310 1.00 89.75 89 ARG A CA 1
ATOM 664 C C . ARG A 1 89 ? 0.451 -2.710 16.745 1.00 89.75 89 ARG A C 1
ATOM 666 O O . ARG A 1 89 ? 1.298 -3.164 15.987 1.00 89.75 89 ARG A O 1
ATOM 673 N N . ALA A 1 90 ? 0.725 -2.247 17.961 1.00 93.25 90 ALA A N 1
ATOM 674 C CA . ALA A 1 90 ? 2.068 -2.220 18.522 1.00 93.25 90 ALA A CA 1
ATOM 675 C C . ALA A 1 90 ? 2.696 -3.620 18.511 1.00 93.25 90 ALA A C 1
ATOM 677 O O . ALA A 1 90 ? 3.804 -3.772 18.019 1.00 93.25 90 ALA A O 1
ATOM 678 N N . THR A 1 91 ? 1.947 -4.659 18.901 1.00 91.88 91 THR A N 1
ATOM 679 C CA . THR A 1 91 ? 2.426 -6.057 18.862 1.00 91.88 91 THR A CA 1
ATOM 680 C C . THR A 1 91 ? 2.751 -6.591 17.463 1.00 91.88 91 THR A C 1
ATOM 682 O O . THR A 1 91 ? 3.407 -7.616 17.348 1.00 91.88 91 THR A O 1
ATOM 685 N N . ARG A 1 92 ? 2.276 -5.935 16.394 1.00 87.19 92 ARG A N 1
ATOM 686 C CA . ARG A 1 92 ? 2.582 -6.320 15.005 1.00 87.19 92 ARG A CA 1
ATOM 687 C C . ARG A 1 92 ? 3.787 -5.580 14.425 1.00 87.19 92 ARG A C 1
ATOM 689 O O . ARG A 1 92 ? 4.327 -6.037 13.428 1.00 87.19 92 ARG A O 1
ATOM 696 N N . ILE A 1 93 ? 4.142 -4.421 14.983 1.00 89.81 93 ILE A N 1
ATOM 697 C CA . ILE A 1 93 ? 5.167 -3.516 14.435 1.00 89.81 93 ILE A CA 1
ATOM 698 C C . ILE A 1 93 ? 6.431 -3.536 15.295 1.00 89.81 93 ILE A C 1
ATOM 700 O O . ILE A 1 93 ? 7.536 -3.483 14.763 1.00 89.81 93 ILE A O 1
ATOM 704 N N . LEU A 1 94 ? 6.271 -3.574 16.618 1.00 90.56 94 LEU A N 1
ATOM 705 C CA . LEU A 1 94 ? 7.388 -3.555 17.550 1.00 90.56 94 LEU A CA 1
ATOM 706 C C . LEU A 1 94 ? 8.049 -4.939 17.616 1.00 90.56 94 LEU A C 1
ATOM 708 O O . LEU A 1 94 ? 7.338 -5.947 17.598 1.00 90.56 94 LEU A O 1
ATOM 712 N N . PRO A 1 95 ? 9.388 -4.994 17.711 1.00 80.50 95 PRO A N 1
ATOM 713 C CA . PRO A 1 95 ? 10.096 -6.241 17.973 1.00 80.50 95 PRO A CA 1
ATOM 714 C C . PRO A 1 95 ? 9.665 -6.827 19.328 1.00 80.50 95 PRO A C 1
ATOM 716 O O . PRO A 1 95 ? 9.360 -6.076 20.259 1.00 80.50 95 PRO A O 1
ATOM 719 N N . ALA A 1 96 ? 9.599 -8.160 19.390 1.00 71.50 96 ALA A N 1
ATOM 720 C CA . ALA A 1 96 ? 9.200 -8.930 20.570 1.00 71.50 96 ALA A CA 1
ATOM 721 C C . ALA A 1 96 ? 10.306 -9.001 21.630 1.00 71.50 96 ALA A C 1
ATOM 723 O O . ALA A 1 96 ? 11.493 -9.059 21.234 1.00 71.50 96 ALA A O 1
#